Protein AF-A0A3A4QNW7-F1 (afdb_monomer_lite)

Secondary structure (DSSP, 8-state):
-HHHHHHHHHHSTTPPPPPHHHHHHHHHHHHHHHHHHHH-SS--HHHHHHHHHT-SSB--SSSSSPB--BTTB------B--EEEETTTTEEEE-S--B--S---

Foldseek 3Di:
DVVLVVVCCVVPNPDDDDDPVSLVVLQVVVLQVQLDVQLPDPDDPVSSVVSQQPQDQDDPPPSAGGFHHHPVGPPGDQWDWDWDQDVVVRDTDTPDDTDGDPDDD

pLDDT: mean 92.37, std 6.48, range [61.69, 98.38]

Radius of gyration: 16.32 Å; chains: 1; bounding box: 34×38×37 Å

Structure (mmCIF, N/CA/C/O backbone):
data_AF-A0A3A4QNW7-F1
#
_entry.id   AF-A0A3A4QNW7-F1
#
loop_
_atom_site.group_PDB
_atom_site.id
_atom_site.type_symbol
_atom_site.label_atom_id
_atom_site.label_alt_id
_atom_site.label_comp_id
_atom_site.label_asym_id
_atom_site.label_entity_id
_atom_site.label_seq_id
_atom_site.pdbx_PDB_ins_code
_atom_site.Cartn_x
_atom_site.Cartn_y
_atom_site.Cartn_z
_atom_site.occupancy
_atom_site.B_iso_or_equiv
_atom_site.auth_seq_id
_atom_site.auth_comp_id
_atom_site.auth_asym_id
_atom_site.auth_atom_id
_atom_site.pdbx_PDB_model_num
ATOM 1 N N . MET A 1 1 ? -9.960 -3.021 5.239 1.00 80.06 1 MET A N 1
ATOM 2 C CA . MET A 1 1 ? -9.478 -3.675 6.486 1.00 80.06 1 MET A CA 1
ATOM 3 C C . MET A 1 1 ? -10.039 -5.075 6.789 1.00 80.06 1 MET A C 1
ATOM 5 O O . MET A 1 1 ? -9.496 -5.734 7.672 1.00 80.06 1 MET A O 1
ATOM 9 N N . ILE A 1 2 ? -11.100 -5.553 6.124 1.00 86.25 2 ILE A N 1
ATOM 10 C CA . ILE A 1 2 ? -11.817 -6.788 6.518 1.00 86.25 2 ILE A CA 1
ATOM 11 C C . ILE A 1 2 ? -10.901 -8.019 6.547 1.00 86.25 2 ILE A C 1
ATOM 13 O O . ILE A 1 2 ? -10.879 -8.744 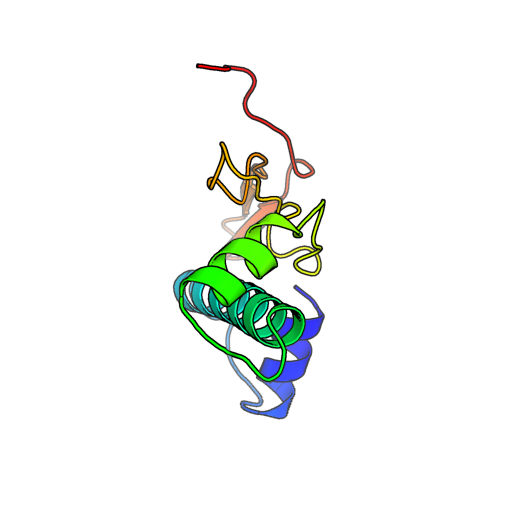7.538 1.00 86.25 2 ILE A O 1
ATOM 17 N N . GLN A 1 3 ? -10.098 -8.219 5.499 1.00 90.00 3 GLN A N 1
ATOM 18 C CA . GLN A 1 3 ? -9.228 -9.391 5.398 1.00 90.00 3 GLN A CA 1
ATOM 19 C C . GLN A 1 3 ? -8.140 -9.420 6.477 1.00 90.00 3 GLN A C 1
ATOM 21 O O . GLN A 1 3 ? -7.881 -10.478 7.043 1.00 90.00 3 GLN A O 1
ATOM 26 N N . MET A 1 4 ? -7.554 -8.260 6.803 1.00 91.25 4 MET A N 1
ATOM 27 C CA . MET A 1 4 ? -6.610 -8.132 7.916 1.00 91.25 4 MET A CA 1
ATOM 28 C C . MET A 1 4 ? -7.261 -8.616 9.208 1.00 91.25 4 MET A C 1
ATOM 30 O O . MET A 1 4 ? -6.758 -9.545 9.820 1.00 91.25 4 MET A O 1
ATOM 34 N N . ARG A 1 5 ? -8.431 -8.066 9.565 1.00 89.38 5 ARG A N 1
ATOM 35 C CA . ARG A 1 5 ? -9.153 -8.451 10.789 1.00 89.38 5 ARG A CA 1
ATOM 36 C C . ARG A 1 5 ? -9.501 -9.941 10.814 1.00 89.38 5 ARG A C 1
ATOM 38 O O . ARG A 1 5 ? -9.291 -10.583 11.834 1.00 89.38 5 ARG A O 1
ATOM 45 N N . LYS A 1 6 ? -9.969 -10.499 9.692 1.00 91.88 6 LYS A N 1
ATOM 46 C CA . LYS A 1 6 ? -10.286 -11.931 9.564 1.00 91.88 6 LYS A CA 1
ATOM 47 C C . LYS A 1 6 ? -9.065 -12.816 9.826 1.00 91.88 6 LYS A C 1
ATOM 49 O O . LYS A 1 6 ? -9.172 -13.819 10.524 1.00 91.88 6 LYS A O 1
ATOM 54 N N . ILE A 1 7 ? -7.913 -12.463 9.257 1.00 93.25 7 ILE A N 1
ATOM 55 C CA . ILE A 1 7 ? -6.668 -13.215 9.450 1.00 93.25 7 ILE A CA 1
ATOM 56 C C . ILE A 1 7 ? -6.150 -13.030 10.879 1.00 93.25 7 ILE A C 1
ATOM 58 O O . ILE A 1 7 ? -5.776 -14.018 11.506 1.00 93.25 7 ILE A O 1
ATOM 62 N N . THR A 1 8 ? -6.179 -11.809 11.420 1.00 92.50 8 THR A N 1
ATOM 63 C CA . THR A 1 8 ? -5.804 -11.549 12.815 1.00 92.50 8 THR A CA 1
ATOM 64 C C . THR A 1 8 ? -6.631 -12.400 13.770 1.00 92.50 8 THR A C 1
ATOM 66 O O . THR A 1 8 ? -6.048 -13.046 14.626 1.00 92.50 8 THR A O 1
ATOM 69 N N . GLU A 1 9 ? -7.952 -12.466 13.596 1.00 92.56 9 GLU A N 1
ATOM 70 C CA . GLU A 1 9 ? -8.821 -13.265 14.467 1.00 92.56 9 GLU A CA 1
ATOM 71 C C . GLU A 1 9 ? -8.525 -14.765 14.356 1.00 92.56 9 GLU A C 1
ATOM 73 O O . GLU A 1 9 ? -8.469 -15.459 15.363 1.00 92.56 9 GLU A O 1
ATOM 78 N N . LYS A 1 10 ? -8.261 -15.268 13.141 1.00 95.25 10 LYS A N 1
ATOM 79 C CA . LYS A 1 10 ? -7.908 -16.679 12.926 1.00 95.25 10 LYS A CA 1
ATOM 80 C C . LYS A 1 10 ? -6.639 -17.087 13.684 1.00 95.25 10 LYS A C 1
ATOM 82 O O . LYS A 1 10 ? -6.593 -18.184 14.230 1.00 95.25 10 LYS A O 1
ATOM 87 N N . TYR A 1 11 ? -5.597 -16.257 13.648 1.00 94.12 11 TYR A N 1
ATOM 88 C CA . TYR A 1 11 ? -4.280 -16.609 14.200 1.00 94.12 11 TYR A CA 1
ATOM 89 C C . TYR A 1 11 ? -4.028 -16.053 15.604 1.00 94.12 11 TYR A C 1
ATOM 91 O O . TYR A 1 11 ? -3.145 -16.539 16.304 1.00 94.12 11 TYR A O 1
ATOM 99 N N . GLN A 1 12 ? -4.785 -15.043 16.024 1.00 91.88 12 GLN A N 1
ATOM 100 C CA . GLN A 1 12 ? -4.708 -14.446 17.351 1.00 91.88 12 GLN A CA 1
ATOM 101 C C . GLN A 1 12 ? -6.119 -14.060 17.843 1.00 91.88 12 GLN A C 1
ATOM 103 O O . GLN A 1 12 ? -6.449 -12.868 17.873 1.00 91.88 12 GLN A O 1
ATOM 108 N N . PRO A 1 13 ? -6.950 -15.049 18.226 1.00 93.44 13 PRO A N 1
ATOM 109 C CA . PRO A 1 13 ? -8.326 -14.812 18.660 1.00 93.44 13 PRO A CA 1
ATOM 110 C C . PRO A 1 13 ? -8.421 -13.853 19.849 1.00 93.44 13 PRO A C 1
ATOM 112 O O . PRO A 1 13 ? -7.525 -13.810 20.698 1.00 93.44 13 PRO A O 1
ATOM 115 N N . GLY A 1 14 ? -9.505 -13.077 19.922 1.00 86.50 14 GLY A N 1
ATOM 116 C CA . GLY A 1 14 ? -9.736 -12.137 21.031 1.00 86.50 14 GLY A CA 1
ATOM 117 C C . GLY A 1 14 ? -8.774 -10.942 21.052 1.00 86.50 14 GLY A C 1
ATOM 118 O O . GLY A 1 14 ? -8.632 -10.247 22.063 1.00 86.50 14 GLY A O 1
ATOM 119 N N . THR A 1 15 ? -8.093 -10.684 19.936 1.00 84.88 15 THR A N 1
ATOM 120 C CA . THR A 1 15 ? -7.187 -9.546 19.802 1.00 84.88 15 THR A CA 1
ATOM 121 C C . THR A 1 15 ? -7.951 -8.225 19.891 1.00 84.88 15 THR A C 1
ATOM 123 O O . THR A 1 15 ? -8.806 -7.917 19.063 1.00 84.88 15 THR A O 1
ATOM 126 N N . LYS A 1 16 ? -7.571 -7.382 20.858 1.00 80.88 16 LYS A N 1
ATOM 127 C CA . LYS A 1 16 ? -8.020 -5.981 20.923 1.00 80.88 16 LYS A CA 1
ATOM 128 C C . LYS A 1 16 ? -7.564 -5.195 19.680 1.00 80.88 16 LYS A C 1
ATOM 130 O O . LYS A 1 16 ? -6.543 -5.560 19.089 1.00 80.88 16 LYS A O 1
ATOM 135 N N . PRO A 1 17 ? -8.250 -4.094 19.304 1.00 75.31 17 PRO A N 1
ATOM 136 C CA . PRO A 1 17 ? -7.825 -3.234 18.202 1.00 75.31 17 PRO A CA 1
ATOM 137 C C . PRO A 1 17 ? -6.328 -2.919 18.276 1.00 75.31 17 PRO A C 1
ATOM 139 O O . PRO A 1 17 ? -5.837 -2.373 19.263 1.00 75.31 17 PRO A O 1
ATOM 142 N N . LYS A 1 18 ? -5.583 -3.330 17.246 1.00 76.12 18 LYS A N 1
ATOM 143 C CA . LYS A 1 18 ? -4.134 -3.141 17.206 1.00 76.12 18 LYS A CA 1
ATOM 144 C C . LYS A 1 18 ? -3.796 -1.685 16.889 1.00 76.12 18 LYS A C 1
ATOM 146 O O . LYS A 1 18 ? -4.512 -1.006 16.155 1.00 76.12 18 LYS A O 1
ATOM 151 N N . ILE A 1 19 ? -2.663 -1.231 17.418 1.00 80.25 19 ILE A N 1
ATOM 152 C CA . ILE A 1 19 ? -2.127 0.108 17.162 1.00 80.25 19 ILE A CA 1
ATOM 153 C C . ILE A 1 19 ? -1.768 0.308 15.682 1.00 80.25 19 ILE A C 1
ATOM 155 O O . ILE A 1 19 ? -1.543 -0.650 14.940 1.00 80.25 19 ILE A O 1
ATOM 159 N N . ARG A 1 20 ? -1.630 1.573 15.272 1.00 83.25 20 ARG A N 1
ATOM 160 C CA . ARG A 1 20 ? -1.303 2.016 13.903 1.00 83.25 20 ARG A CA 1
ATOM 161 C C . ARG A 1 20 ? -0.167 1.235 13.229 1.00 83.25 20 ARG A C 1
ATOM 163 O O . ARG A 1 20 ? -0.257 0.939 12.040 1.00 83.25 20 ARG A O 1
ATOM 170 N N . ASN A 1 21 ? 0.869 0.863 13.981 1.00 89.25 21 ASN A N 1
ATOM 171 C CA . ASN A 1 21 ? 2.034 0.140 13.459 1.00 89.25 21 ASN A CA 1
ATOM 172 C C . ASN A 1 21 ? 1.686 -1.257 12.929 1.00 89.25 21 ASN A C 1
ATOM 174 O O . ASN A 1 21 ? 2.290 -1.704 11.959 1.00 89.25 21 ASN A O 1
ATOM 178 N N . TYR A 1 22 ? 0.685 -1.925 13.509 1.00 91.06 22 TYR A N 1
ATOM 179 C CA . TYR A 1 22 ? 0.224 -3.225 13.018 1.00 91.06 22 TYR A CA 1
ATOM 180 C C . TYR A 1 22 ? -0.359 -3.105 11.608 1.00 91.06 22 TYR A C 1
ATOM 182 O O . TYR A 1 22 ? 0.014 -3.847 10.704 1.00 91.06 22 TYR A O 1
ATOM 190 N N . THR A 1 23 ? -1.228 -2.112 11.407 1.00 90.94 23 THR A N 1
ATOM 191 C CA . THR A 1 23 ? -1.842 -1.824 10.108 1.00 90.94 23 THR A CA 1
ATOM 192 C C . THR A 1 23 ? -0.795 -1.425 9.066 1.00 90.94 23 THR A C 1
ATOM 194 O O . THR A 1 23 ? -0.885 -1.846 7.915 1.00 90.94 23 THR A O 1
ATOM 197 N N . GLN A 1 24 ? 0.223 -0.653 9.461 1.00 92.44 24 GLN A N 1
ATOM 198 C CA . GLN A 1 24 ? 1.333 -0.304 8.573 1.00 92.44 24 GLN A CA 1
ATOM 199 C C . GLN A 1 24 ? 2.145 -1.540 8.171 1.00 92.44 24 GLN A C 1
ATOM 201 O O . GLN A 1 24 ? 2.388 -1.736 6.984 1.00 92.44 24 GLN A O 1
ATOM 206 N N . GLY A 1 25 ? 2.522 -2.383 9.137 1.00 94.50 25 GLY A N 1
ATOM 207 C CA . GLY A 1 25 ? 3.240 -3.629 8.866 1.00 94.50 25 GLY A CA 1
ATOM 208 C C . GLY A 1 25 ? 2.464 -4.533 7.910 1.00 94.50 25 GLY A C 1
ATOM 209 O O . GLY A 1 25 ? 3.024 -5.015 6.933 1.00 94.50 25 GLY A O 1
ATOM 210 N N . TRP A 1 26 ? 1.151 -4.668 8.121 1.00 94.44 26 TRP A N 1
ATOM 211 C CA . TRP A 1 26 ? 0.272 -5.431 7.235 1.00 94.44 26 TRP A CA 1
ATOM 212 C C . TRP A 1 26 ? 0.321 -4.944 5.782 1.00 94.44 26 TRP A C 1
ATOM 214 O O . TRP A 1 26 ? 0.484 -5.751 4.868 1.00 94.44 26 TRP A O 1
ATOM 224 N N . ILE A 1 27 ? 0.186 -3.631 5.555 1.00 94.81 27 ILE A N 1
ATOM 225 C CA . ILE A 1 27 ? 0.222 -3.060 4.201 1.00 94.81 27 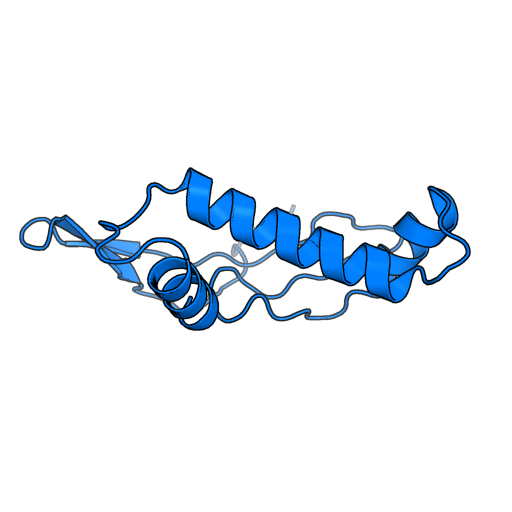ILE A CA 1
ATOM 226 C C . ILE A 1 27 ? 1.598 -3.265 3.563 1.00 94.81 27 ILE A C 1
ATOM 228 O O . ILE A 1 27 ? 1.670 -3.730 2.427 1.00 94.81 27 ILE A O 1
ATOM 232 N N . SER A 1 28 ? 2.682 -2.964 4.283 1.00 95.50 28 SER A N 1
ATOM 233 C CA . SER A 1 28 ? 4.042 -3.128 3.759 1.00 95.50 28 SER A CA 1
ATOM 234 C C . SER A 1 28 ? 4.330 -4.580 3.374 1.00 95.50 28 SER A C 1
ATOM 236 O O . SER A 1 28 ? 4.849 -4.840 2.290 1.00 95.50 28 SER A O 1
ATOM 238 N N . SER A 1 29 ? 3.939 -5.541 4.217 1.00 96.44 29 SER A N 1
ATOM 239 C CA . SER A 1 29 ? 4.093 -6.968 3.923 1.00 96.44 29 SER A CA 1
ATOM 240 C C . SER A 1 29 ? 3.217 -7.425 2.758 1.00 96.44 29 SER A C 1
ATOM 242 O O . SER A 1 29 ? 3.671 -8.231 1.953 1.00 96.44 29 SER A O 1
ATOM 244 N N . MET A 1 30 ? 1.994 -6.902 2.626 1.00 96.25 30 MET A N 1
ATOM 245 C CA . MET A 1 30 ? 1.117 -7.198 1.487 1.00 96.25 30 MET A CA 1
ATOM 246 C C . MET A 1 30 ? 1.735 -6.739 0.162 1.00 96.25 30 MET A C 1
ATOM 248 O O . MET A 1 30 ? 1.761 -7.509 -0.795 1.00 96.25 30 MET A O 1
ATOM 252 N N . ILE A 1 31 ? 2.238 -5.501 0.110 1.00 97.00 31 ILE A N 1
ATOM 253 C CA . ILE A 1 31 ? 2.884 -4.944 -1.086 1.00 97.00 31 ILE A CA 1
ATOM 254 C C . ILE A 1 31 ? 4.144 -5.744 -1.421 1.00 97.00 31 ILE A C 1
ATOM 256 O O . ILE A 1 31 ? 4.336 -6.119 -2.574 1.00 97.00 31 ILE A O 1
ATOM 260 N N . CYS A 1 32 ? 4.961 -6.063 -0.414 1.00 97.31 32 CYS A N 1
ATOM 261 C CA . CYS A 1 32 ? 6.167 -6.867 -0.591 1.00 97.31 32 CYS A CA 1
ATOM 262 C C . CYS A 1 32 ? 5.853 -8.264 -1.139 1.00 97.31 32 CYS A C 1
ATOM 264 O O . CYS A 1 32 ? 6.440 -8.684 -2.133 1.00 97.31 32 CYS A O 1
ATOM 266 N N . ALA A 1 33 ? 4.878 -8.961 -0.552 1.00 97.75 33 ALA A N 1
ATOM 267 C CA . ALA A 1 33 ? 4.472 -10.288 -1.002 1.00 97.75 33 ALA A CA 1
ATOM 268 C C . ALA A 1 33 ? 3.983 -10.280 -2.459 1.00 97.75 33 ALA A C 1
ATOM 270 O O . ALA A 1 33 ? 4.333 -11.172 -3.231 1.00 97.75 33 ALA A O 1
ATOM 271 N N . GLU A 1 34 ? 3.211 -9.266 -2.852 1.00 97.88 34 GLU A N 1
ATOM 272 C CA . GLU A 1 34 ? 2.774 -9.111 -4.239 1.00 97.88 34 GLU A CA 1
ATOM 273 C C . GLU A 1 34 ? 3.947 -8.773 -5.177 1.00 97.88 34 GLU A C 1
ATOM 275 O O . GLU A 1 34 ? 4.019 -9.317 -6.277 1.00 97.88 34 GLU A O 1
ATOM 280 N N . GLY A 1 35 ? 4.897 -7.936 -4.747 1.00 98.00 35 GLY A N 1
ATOM 281 C CA . GLY A 1 35 ? 6.109 -7.625 -5.513 1.00 98.00 35 GLY A CA 1
ATOM 282 C C . GLY A 1 35 ? 6.949 -8.871 -5.784 1.00 98.00 35 GLY A C 1
ATOM 283 O O . GLY A 1 35 ? 7.265 -9.166 -6.934 1.00 98.00 35 GLY A O 1
ATOM 284 N N . LEU A 1 36 ? 7.215 -9.663 -4.741 1.00 98.38 36 LEU A N 1
ATOM 285 C CA . LEU A 1 36 ? 7.920 -10.944 -4.845 1.00 98.38 36 LEU A CA 1
ATOM 286 C C . LEU A 1 36 ? 7.189 -11.921 -5.773 1.00 98.38 36 LEU A C 1
ATOM 288 O O . LEU A 1 36 ? 7.806 -12.561 -6.621 1.00 98.38 36 LEU A O 1
ATOM 292 N N . LYS A 1 37 ? 5.859 -12.009 -5.655 1.00 98.12 37 LYS A N 1
ATOM 293 C CA . LYS A 1 37 ? 5.038 -12.859 -6.525 1.00 98.12 37 LYS A CA 1
ATOM 294 C C . LYS A 1 37 ? 5.169 -12.467 -7.998 1.00 98.12 37 LYS A C 1
ATOM 296 O O . LYS A 1 37 ? 5.232 -13.351 -8.849 1.00 98.12 37 LYS A O 1
ATOM 301 N N . ARG A 1 38 ? 5.196 -11.168 -8.303 1.00 97.81 38 ARG A N 1
ATOM 302 C CA . ARG A 1 38 ? 5.330 -10.652 -9.675 1.00 97.81 38 ARG A CA 1
ATOM 303 C C . ARG A 1 38 ? 6.741 -10.781 -10.237 1.00 97.81 38 ARG A C 1
ATOM 305 O O . ARG A 1 38 ? 6.867 -11.020 -11.431 1.00 97.81 38 ARG A O 1
ATOM 312 N N . ALA A 1 39 ? 7.768 -10.652 -9.397 1.00 98.25 39 ALA A N 1
ATOM 313 C CA . ALA A 1 39 ? 9.163 -10.858 -9.795 1.00 98.25 39 ALA A CA 1
ATOM 314 C C . ALA A 1 39 ? 9.420 -12.303 -10.254 1.00 98.25 39 ALA A C 1
ATOM 316 O O . ALA A 1 39 ? 10.242 -12.551 -11.131 1.00 98.25 39 ALA A O 1
ATOM 317 N N . GLY A 1 40 ? 8.665 -13.262 -9.709 1.00 97.00 40 GLY A N 1
ATOM 318 C CA . GLY A 1 40 ? 8.760 -14.661 -10.102 1.00 97.00 40 GLY A CA 1
ATOM 319 C C . GLY A 1 40 ? 9.976 -15.356 -9.490 1.00 97.00 40 GLY A C 1
ATOM 320 O O . GLY A 1 40 ? 10.443 -14.996 -8.413 1.00 97.00 40 GLY A O 1
ATOM 321 N N . ARG A 1 41 ? 10.445 -16.428 -10.140 1.00 97.06 41 ARG A N 1
ATOM 322 C CA . ARG A 1 41 ? 11.499 -17.303 -9.594 1.00 97.06 41 ARG A CA 1
ATOM 323 C C . ARG A 1 41 ? 12.913 -16.746 -9.739 1.00 97.06 41 ARG A C 1
ATOM 325 O O . ARG A 1 41 ? 13.760 -17.086 -8.921 1.00 97.06 41 ARG A O 1
ATOM 332 N N . ASP A 1 42 ? 13.156 -15.926 -10.756 1.00 95.94 42 ASP A N 1
ATOM 333 C CA . ASP A 1 42 ? 14.438 -15.249 -10.954 1.00 95.94 42 ASP A CA 1
ATOM 334 C C . ASP A 1 42 ? 14.458 -13.947 -10.147 1.00 95.94 42 ASP A C 1
ATOM 336 O O . ASP A 1 42 ? 14.257 -12.847 -10.664 1.00 95.94 42 ASP A O 1
ATOM 340 N N . LEU A 1 43 ? 14.561 -14.096 -8.826 1.00 97.56 43 LEU A N 1
ATOM 341 C CA . LEU A 1 43 ? 14.473 -12.981 -7.895 1.00 97.56 43 LEU A CA 1
ATOM 342 C C . LEU A 1 43 ? 15.841 -12.317 -7.718 1.00 97.56 43 LEU A C 1
ATOM 344 O O . LEU A 1 43 ? 16.723 -12.837 -7.035 1.00 97.56 43 LEU A O 1
ATOM 348 N N . THR A 1 44 ? 15.967 -11.117 -8.268 1.00 97.94 44 THR A N 1
ATOM 349 C CA . THR A 1 44 ? 17.099 -10.207 -8.103 1.00 97.94 44 THR A CA 1
ATOM 350 C C . THR A 1 44 ? 16.572 -8.824 -7.702 1.00 97.94 44 THR A C 1
ATOM 352 O O . THR A 1 44 ? 15.365 -8.570 -7.796 1.00 97.94 44 THR A O 1
ATOM 355 N N . PRO A 1 45 ? 17.432 -7.899 -7.241 1.00 97.69 45 PRO A N 1
ATOM 356 C CA . PRO A 1 45 ? 17.011 -6.522 -6.992 1.00 97.69 45 PRO A CA 1
ATOM 357 C C . PRO A 1 45 ? 16.343 -5.875 -8.215 1.00 97.69 45 PRO A C 1
ATOM 359 O O . PRO A 1 45 ? 15.291 -5.258 -8.070 1.00 97.69 45 PRO A O 1
ATOM 362 N N . ASP A 1 46 ? 16.892 -6.087 -9.414 1.00 97.94 46 ASP A N 1
ATOM 363 C CA . ASP A 1 46 ? 16.377 -5.490 -10.650 1.00 97.94 46 ASP A CA 1
ATOM 364 C C . ASP A 1 46 ? 15.027 -6.087 -11.057 1.00 97.94 46 ASP A C 1
ATOM 366 O O . ASP A 1 46 ? 14.103 -5.348 -11.408 1.00 97.94 46 ASP A O 1
ATOM 370 N N . THR A 1 47 ? 14.862 -7.413 -10.955 1.00 98.25 47 THR A N 1
ATOM 371 C CA . THR A 1 47 ? 13.571 -8.049 -11.265 1.00 98.25 47 THR A CA 1
ATOM 372 C C . THR A 1 47 ? 12.503 -7.682 -10.237 1.00 98.25 47 THR A C 1
ATOM 374 O O . THR A 1 47 ? 11.341 -7.503 -10.605 1.00 98.25 47 THR A O 1
ATOM 377 N N . LEU A 1 48 ? 12.876 -7.472 -8.969 1.00 98.25 48 LEU A N 1
ATOM 378 C CA . LEU A 1 48 ? 11.961 -6.990 -7.935 1.00 98.25 48 LEU A CA 1
ATOM 379 C C . LEU A 1 48 ? 11.550 -5.526 -8.147 1.00 98.25 48 LEU A C 1
ATOM 381 O O . LEU A 1 48 ? 10.368 -5.204 -8.013 1.00 98.25 48 LEU A O 1
ATOM 385 N N . VAL A 1 49 ? 12.485 -4.639 -8.500 1.00 97.75 49 VAL A N 1
ATOM 386 C CA . VAL A 1 49 ? 12.164 -3.243 -8.848 1.00 97.75 49 VAL A CA 1
ATOM 387 C C . VAL A 1 49 ? 11.240 -3.205 -10.062 1.00 97.75 49 VAL A C 1
ATOM 389 O O . VAL A 1 49 ? 10.168 -2.599 -9.990 1.00 97.75 49 VAL A O 1
ATOM 392 N N . GLY A 1 50 ? 11.579 -3.937 -11.127 1.00 98.06 50 GLY A N 1
ATOM 393 C CA . GLY A 1 50 ? 10.729 -4.055 -12.311 1.00 98.06 50 GLY A CA 1
ATOM 394 C C . GLY A 1 50 ? 9.332 -4.584 -11.974 1.00 98.06 50 GLY A C 1
ATOM 395 O O . GLY A 1 50 ? 8.335 -4.065 -12.475 1.00 98.06 50 GLY A O 1
ATOM 396 N N . ALA A 1 51 ? 9.230 -5.552 -11.059 1.00 98.25 51 ALA A N 1
ATOM 397 C CA . ALA A 1 51 ? 7.955 -6.064 -10.570 1.00 98.25 51 ALA A CA 1
ATOM 398 C C . ALA A 1 51 ? 7.138 -5.005 -9.817 1.00 98.25 51 ALA A C 1
ATOM 400 O O . ALA A 1 51 ? 5.930 -4.897 -10.055 1.00 98.25 51 ALA A O 1
ATOM 401 N N . TYR A 1 52 ? 7.759 -4.194 -8.956 1.00 98.31 52 TYR A N 1
ATOM 402 C CA . TYR A 1 52 ? 7.066 -3.090 -8.289 1.00 98.31 52 TYR A CA 1
ATOM 403 C C . TYR A 1 52 ? 6.546 -2.056 -9.287 1.00 98.31 52 TYR A C 1
ATOM 405 O O . TYR A 1 52 ? 5.392 -1.648 -9.175 1.00 98.31 52 TYR A O 1
ATOM 413 N N . GLU A 1 53 ? 7.314 -1.691 -10.312 1.00 98.06 53 GLU A N 1
ATOM 414 C CA . GLU A 1 53 ? 6.892 -0.721 -11.337 1.00 98.06 53 GLU A CA 1
ATOM 415 C C . GLU A 1 53 ? 5.649 -1.160 -12.141 1.00 98.06 53 GLU A C 1
ATOM 417 O O . GLU A 1 53 ? 4.959 -0.323 -12.740 1.00 98.06 53 GLU A O 1
ATOM 422 N N . THR A 1 54 ? 5.303 -2.456 -12.115 1.00 97.38 54 THR A N 1
ATOM 423 C CA . THR A 1 54 ? 4.050 -2.981 -12.693 1.00 97.38 54 THR A CA 1
ATOM 424 C C . THR A 1 54 ? 2.808 -2.695 -11.843 1.00 97.38 54 THR A C 1
ATOM 426 O O . THR A 1 54 ? 1.682 -2.958 -12.278 1.00 97.38 54 THR A O 1
ATOM 429 N N . PHE A 1 55 ? 2.956 -2.198 -10.614 1.00 97.81 55 PHE A N 1
ATOM 430 C CA . PHE A 1 55 ? 1.816 -1.886 -9.758 1.00 97.81 55 PHE A CA 1
ATOM 431 C C . PHE A 1 55 ? 1.044 -0.717 -10.358 1.00 97.81 55 PHE A C 1
ATOM 433 O O . PHE A 1 55 ? 1.537 0.410 -10.424 1.00 97.81 55 PHE A O 1
ATOM 440 N N . LYS A 1 56 ? -0.193 -0.997 -10.770 1.00 96.00 56 LYS A N 1
ATOM 441 C CA . LYS A 1 56 ? -1.171 -0.008 -11.215 1.00 96.00 56 LYS A CA 1
ATOM 442 C C . LYS A 1 56 ? -2.444 -0.205 -10.414 1.00 96.00 56 LYS A C 1
ATOM 444 O O . LYS A 1 56 ? -3.081 -1.251 -10.510 1.00 96.00 56 LYS A O 1
ATOM 449 N N . ASN A 1 57 ? -2.784 0.797 -9.611 1.00 95.50 57 ASN A N 1
ATOM 450 C CA . ASN A 1 57 ? -3.974 0.827 -8.768 1.00 95.50 57 ASN A CA 1
ATOM 451 C C . ASN A 1 57 ? -4.147 -0.435 -7.901 1.00 95.50 57 ASN A C 1
ATOM 453 O O . ASN A 1 57 ? -5.260 -0.929 -7.718 1.00 95.50 57 ASN A O 1
ATOM 457 N N . PHE A 1 58 ? -3.046 -0.979 -7.376 1.00 96.56 58 PHE A N 1
ATOM 458 C CA . PHE A 1 58 ? -3.074 -2.180 -6.550 1.00 96.56 58 PHE A CA 1
ATOM 459 C C . PHE A 1 58 ? -3.898 -1.932 -5.282 1.00 96.56 58 PHE A C 1
ATOM 461 O O . PHE A 1 58 ? -3.612 -1.026 -4.497 1.00 96.56 58 PHE A O 1
ATOM 468 N N . SER A 1 59 ? -4.946 -2.733 -5.091 1.00 94.62 59 SER A N 1
ATOM 469 C CA . SER A 1 59 ? -5.851 -2.597 -3.953 1.00 94.62 59 SER A CA 1
ATOM 470 C C . SER A 1 59 ? -5.218 -3.153 -2.685 1.00 94.62 59 SER A C 1
ATOM 472 O O . SER A 1 59 ? -4.810 -4.309 -2.641 1.00 94.62 59 SER A O 1
ATOM 474 N N . THR A 1 60 ? -5.235 -2.364 -1.613 1.00 93.38 60 THR A N 1
ATOM 475 C CA . THR A 1 60 ? -4.842 -2.823 -0.271 1.00 93.38 60 THR A CA 1
ATOM 476 C C . THR A 1 60 ? -6.036 -3.302 0.558 1.00 93.38 60 THR A C 1
ATOM 478 O O . THR A 1 60 ? -5.935 -3.489 1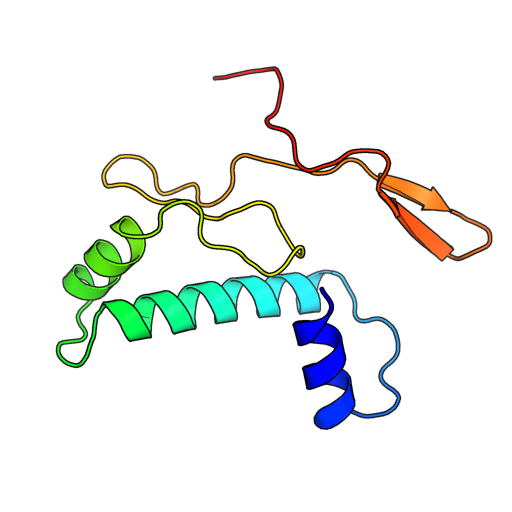.772 1.00 93.38 60 THR A O 1
ATOM 481 N N . GLY A 1 61 ? -7.199 -3.491 -0.078 1.00 90.38 61 GLY A N 1
ATOM 482 C CA . GLY A 1 61 ? -8.422 -3.932 0.587 1.00 90.38 61 GLY A CA 1
ATOM 483 C C . GLY A 1 61 ? -8.982 -2.891 1.555 1.00 90.38 61 GLY A C 1
ATOM 484 O O . GLY A 1 61 ? -9.373 -3.249 2.668 1.00 90.38 61 GLY A O 1
ATOM 485 N N . ASP A 1 62 ? -9.000 -1.617 1.151 1.00 88.00 62 ASP A N 1
ATOM 486 C CA . ASP A 1 62 ? -9.503 -0.474 1.930 1.00 88.00 62 ASP A CA 1
ATOM 487 C C . ASP A 1 62 ? -8.767 -0.279 3.270 1.00 88.00 62 ASP A C 1
ATOM 489 O O . ASP A 1 62 ? -9.372 -0.100 4.328 1.00 88.00 62 ASP A O 1
ATOM 493 N N . ILE A 1 63 ? -7.443 -0.446 3.270 1.00 91.06 63 ILE A N 1
ATOM 494 C CA . ILE A 1 63 ? -6.585 -0.092 4.415 1.00 91.06 63 ILE A CA 1
ATOM 495 C C . ILE A 1 63 ? -5.871 1.234 4.126 1.00 91.06 63 ILE A C 1
ATOM 497 O O . ILE A 1 63 ? -5.810 2.112 4.983 1.00 91.06 63 ILE A O 1
ATOM 501 N N . SER A 1 64 ? -5.402 1.397 2.892 1.00 92.31 64 SER A N 1
ATOM 502 C CA . SER A 1 64 ? -4.898 2.639 2.310 1.00 92.31 64 SER A CA 1
ATOM 503 C C . SER A 1 64 ? -5.617 2.920 0.990 1.00 92.31 64 SER A C 1
ATOM 505 O O . SER A 1 64 ? -6.414 2.104 0.520 1.00 92.31 64 SER A O 1
ATOM 507 N N . GLY A 1 65 ? -5.289 4.053 0.367 1.00 93.38 65 GLY A N 1
ATOM 508 C CA . GLY A 1 65 ? -5.572 4.236 -1.051 1.00 93.38 65 GLY A CA 1
ATOM 509 C C . GLY A 1 65 ? -4.834 3.209 -1.918 1.00 93.38 65 GLY A C 1
ATOM 510 O O . GLY A 1 65 ? -3.947 2.504 -1.414 1.00 93.38 65 GLY A O 1
ATOM 511 N N . PRO A 1 66 ? -5.199 3.113 -3.206 1.00 94.44 66 PRO A N 1
ATOM 512 C CA . PRO A 1 66 ? -4.551 2.196 -4.130 1.00 94.44 66 PRO A CA 1
ATOM 513 C C . PRO A 1 66 ? -3.064 2.532 -4.290 1.00 94.44 66 PRO A C 1
ATOM 515 O O . PRO A 1 66 ? -2.668 3.696 -4.202 1.00 94.44 66 PRO A O 1
ATOM 518 N N . VAL A 1 67 ? -2.256 1.499 -4.525 1.00 96.62 67 VAL A N 1
ATOM 519 C CA . VAL A 1 67 ? -0.802 1.613 -4.662 1.00 96.62 67 VAL A CA 1
ATOM 520 C C . VAL A 1 67 ? -0.401 1.538 -6.129 1.00 96.62 67 VAL A C 1
ATOM 522 O O . VAL A 1 67 ? -0.766 0.595 -6.834 1.00 96.62 67 VAL A O 1
ATOM 525 N N . SER A 1 68 ? 0.372 2.519 -6.577 1.00 96.81 68 SER A N 1
ATOM 526 C CA . SER A 1 68 ? 0.937 2.566 -7.923 1.00 96.81 68 SER A CA 1
ATOM 527 C C . SER A 1 68 ? 2.402 2.967 -7.855 1.00 96.81 68 SER A C 1
ATOM 529 O O . SER A 1 68 ? 2.749 3.902 -7.140 1.00 96.81 68 SER A O 1
ATOM 531 N N . TYR A 1 69 ? 3.238 2.300 -8.643 1.00 97.19 69 TYR A N 1
ATOM 532 C CA . TYR A 1 69 ? 4.632 2.684 -8.852 1.00 97.19 69 TYR A CA 1
ATOM 533 C C . TYR A 1 69 ? 4.896 2.873 -10.348 1.00 97.19 69 TYR A C 1
ATOM 535 O O . TYR A 1 69 ? 4.130 2.418 -11.209 1.00 97.19 69 TYR A O 1
ATOM 543 N N . SER A 1 70 ? 5.971 3.575 -10.677 1.00 96.56 70 SER A N 1
ATOM 544 C CA . SER A 1 70 ? 6.491 3.694 -12.037 1.00 96.56 70 SER A CA 1
ATOM 545 C C . SER A 1 70 ? 7.991 3.965 -12.007 1.00 96.56 70 SER A C 1
ATOM 547 O O . SER A 1 70 ? 8.500 4.381 -10.974 1.00 96.56 70 SER A O 1
ATOM 549 N N . LYS A 1 71 ? 8.654 3.838 -13.160 1.00 96.88 71 LYS A N 1
ATOM 550 C CA . LYS A 1 71 ? 10.088 4.132 -13.338 1.00 96.88 71 LYS A CA 1
ATOM 551 C C . LYS A 1 71 ? 10.543 5.488 -12.805 1.00 96.88 71 LYS A C 1
ATOM 553 O O . LYS A 1 71 ? 11.707 5.666 -12.475 1.00 96.88 71 LYS A O 1
ATOM 558 N N . THR A 1 72 ? 9.644 6.468 -12.789 1.00 96.19 72 THR A N 1
ATOM 559 C CA . THR A 1 72 ? 9.943 7.848 -12.389 1.00 96.19 72 THR A CA 1
ATOM 560 C C . THR A 1 72 ? 9.254 8.250 -11.091 1.00 96.19 72 THR A C 1
ATOM 562 O O . THR A 1 72 ? 9.382 9.391 -10.659 1.00 96.19 72 THR A O 1
ATOM 565 N N . ASP A 1 73 ? 8.517 7.336 -10.456 1.00 94.31 73 ASP A N 1
ATOM 566 C CA . ASP A 1 73 ? 7.769 7.635 -9.246 1.00 94.31 73 ASP A CA 1
ATOM 567 C C . ASP A 1 73 ? 7.579 6.397 -8.368 1.00 94.31 73 ASP A C 1
ATOM 569 O O . ASP A 1 73 ? 6.778 5.501 -8.653 1.00 94.31 73 ASP A O 1
ATOM 573 N N . HIS A 1 74 ? 8.309 6.398 -7.257 1.00 93.88 74 HIS A N 1
ATOM 574 C CA . HIS A 1 74 ? 8.283 5.347 -6.245 1.00 93.88 74 HIS A CA 1
ATOM 575 C C . HIS A 1 74 ? 7.419 5.722 -5.029 1.00 93.88 74 HIS A C 1
ATOM 577 O O . HIS A 1 74 ? 7.405 5.007 -4.022 1.00 93.88 74 HIS A O 1
ATOM 583 N N . LYS A 1 75 ? 6.652 6.821 -5.097 1.00 92.88 75 LYS A N 1
ATOM 584 C CA . LYS A 1 75 ? 5.675 7.185 -4.068 1.00 92.88 75 LYS A CA 1
ATOM 585 C C . LYS A 1 75 ? 4.392 6.381 -4.276 1.00 92.88 75 LYS A C 1
ATOM 587 O O . LYS A 1 75 ? 3.447 6.827 -4.918 1.00 92.88 75 LYS A O 1
ATOM 592 N N . GLY A 1 76 ? 4.350 5.205 -3.651 1.00 90.69 76 GLY A N 1
ATOM 593 C CA . GLY A 1 76 ? 3.277 4.225 -3.842 1.00 90.69 76 GLY A CA 1
ATOM 594 C C . GLY A 1 76 ? 1.855 4.759 -3.648 1.00 90.69 76 GLY A C 1
ATOM 595 O O . GLY A 1 76 ? 0.946 4.341 -4.354 1.00 90.69 76 GLY A O 1
ATOM 596 N N . GLY A 1 77 ? 1.647 5.683 -2.703 1.00 90.62 77 GLY A N 1
ATOM 597 C CA . GLY A 1 77 ? 0.336 6.258 -2.400 1.00 90.62 77 GLY A CA 1
ATOM 598 C C . GLY A 1 77 ? 0.305 7.779 -2.542 1.00 90.62 77 GLY A C 1
ATOM 599 O O . GLY A 1 77 ? 1.137 8.485 -1.971 1.00 90.62 77 GLY A O 1
ATOM 600 N N . ARG A 1 78 ? -0.710 8.289 -3.250 1.00 90.12 78 ARG A N 1
ATOM 601 C CA . ARG A 1 78 ? -0.993 9.734 -3.381 1.00 90.12 78 ARG A CA 1
ATOM 602 C C . ARG A 1 78 ? -2.226 10.207 -2.625 1.00 90.12 78 ARG A C 1
ATOM 604 O O . ARG A 1 78 ? -2.393 11.401 -2.409 1.00 90.12 78 ARG A O 1
ATOM 611 N N . THR A 1 79 ? -3.090 9.287 -2.215 1.00 93.19 79 THR A N 1
ATOM 612 C CA . THR A 1 79 ? -4.386 9.629 -1.631 1.00 93.19 79 THR A CA 1
ATOM 613 C C . THR A 1 79 ? -4.420 9.398 -0.129 1.00 93.19 79 THR A C 1
ATOM 615 O O . THR A 1 79 ? -3.934 8.375 0.354 1.00 93.19 79 THR A O 1
ATOM 618 N N . ASN A 1 80 ? -5.104 10.279 0.591 1.00 92.06 80 ASN A N 1
ATOM 619 C CA . ASN A 1 80 ? -5.335 10.186 2.026 1.00 92.06 80 ASN A CA 1
ATOM 620 C C . ASN A 1 80 ? -6.830 10.219 2.337 1.00 92.06 80 ASN A C 1
ATOM 622 O O . ASN A 1 80 ? -7.649 10.625 1.514 1.00 92.06 80 ASN A O 1
ATOM 626 N N . ARG A 1 81 ? -7.186 9.780 3.542 1.00 92.19 81 ARG A N 1
ATOM 627 C CA . ARG A 1 81 ? -8.542 9.877 4.079 1.00 92.19 81 ARG A CA 1
ATOM 628 C C . ARG A 1 81 ? -8.513 10.769 5.311 1.00 92.19 81 ARG A C 1
ATOM 630 O O . ARG A 1 81 ? -7.612 10.625 6.134 1.00 92.19 81 ARG A O 1
ATOM 637 N N . LEU A 1 82 ? -9.483 11.667 5.432 1.00 93.12 82 LEU A N 1
ATOM 638 C CA . LEU A 1 82 ? -9.638 12.488 6.625 1.00 93.12 82 LEU A CA 1
ATOM 639 C C . LEU A 1 82 ? -10.508 11.760 7.643 1.00 93.12 82 LEU A C 1
ATOM 641 O O . LEU A 1 82 ? -11.488 11.094 7.289 1.00 93.12 82 LEU A O 1
ATOM 645 N N . TYR A 1 83 ? -10.143 11.909 8.909 1.00 93.69 83 TYR A N 1
ATOM 646 C CA . TYR A 1 83 ? -10.827 11.280 10.025 1.00 93.69 83 TYR A CA 1
ATOM 647 C C . TYR A 1 83 ? -11.228 12.330 11.051 1.00 93.69 83 TYR A C 1
ATOM 649 O O . TYR A 1 83 ? -10.472 13.258 11.335 1.00 93.69 83 TYR A O 1
ATOM 657 N N . LYS A 1 84 ? -12.410 12.140 11.628 1.00 96.38 84 LYS A N 1
ATOM 658 C CA . LYS A 1 84 ? -12.851 12.813 12.846 1.00 96.38 84 LYS A CA 1
ATOM 659 C C . LYS A 1 84 ? -12.663 11.856 14.019 1.00 96.38 84 LYS A C 1
ATOM 661 O O . LYS A 1 84 ? -12.944 10.665 13.896 1.00 96.38 84 LYS A O 1
ATOM 666 N N . THR A 1 85 ? -12.217 12.374 15.154 1.00 95.56 85 THR A N 1
ATOM 667 C CA . THR A 1 85 ? -12.173 11.607 16.403 1.00 95.56 85 THR A CA 1
ATOM 668 C C . THR A 1 85 ? -13.574 11.509 17.009 1.00 95.56 85 THR A C 1
ATOM 670 O O . THR A 1 85 ? -14.268 12.519 17.138 1.00 95.56 85 THR A O 1
ATOM 673 N N . ASP A 1 86 ? -13.978 10.303 17.391 1.00 94.69 86 ASP A N 1
ATOM 674 C CA . ASP A 1 86 ? -15.128 10.030 18.254 1.00 94.69 86 ASP A CA 1
ATOM 675 C C . ASP A 1 86 ? -14.585 9.705 19.652 1.00 94.69 86 ASP A C 1
ATOM 677 O O . ASP A 1 86 ? -13.945 8.670 19.858 1.00 94.69 86 ASP A O 1
ATOM 681 N N . ILE A 1 87 ? -14.763 10.647 20.582 1.00 94.44 87 ILE A N 1
ATOM 682 C CA . ILE A 1 87 ? -14.186 10.581 21.932 1.00 94.44 87 ILE A CA 1
ATOM 683 C C . ILE A 1 87 ? -14.906 9.524 22.771 1.00 94.44 87 ILE A C 1
ATOM 685 O O . ILE A 1 87 ? -14.245 8.746 23.454 1.00 94.44 87 ILE A O 1
ATOM 689 N N . GLU A 1 88 ? -16.235 9.457 22.677 1.00 94.56 88 GLU A N 1
ATOM 690 C CA . GLU A 1 88 ? -17.056 8.509 23.437 1.00 94.56 88 GLU A CA 1
ATOM 691 C C . GLU A 1 88 ? -16.722 7.066 23.057 1.00 94.56 88 GLU A C 1
ATOM 693 O O . GLU A 1 88 ? -16.556 6.208 23.922 1.00 94.56 88 GLU A O 1
ATOM 698 N N . LYS A 1 89 ? -16.551 6.801 21.757 1.00 88.75 89 LYS A N 1
ATOM 699 C CA . LYS A 1 89 ? -16.193 5.468 21.247 1.00 88.75 89 LYS A CA 1
ATOM 700 C C . LYS A 1 89 ? -14.688 5.221 21.190 1.00 88.75 89 LYS A C 1
ATOM 702 O O . LYS A 1 89 ? -14.275 4.150 20.745 1.00 88.75 89 LYS A O 1
ATOM 707 N N . GLN A 1 90 ? -13.879 6.206 21.583 1.00 88.94 90 GLN A N 1
ATOM 708 C CA . GLN A 1 90 ? -12.415 6.172 21.535 1.00 88.94 90 GLN A CA 1
ATOM 709 C C . GLN A 1 90 ? -11.883 5.683 20.177 1.00 88.94 90 GLN A C 1
ATOM 711 O O . GLN A 1 90 ? -11.024 4.801 20.093 1.00 88.94 90 GLN A O 1
ATOM 716 N N . THR A 1 91 ? -12.432 6.220 19.086 1.00 87.06 91 THR A N 1
ATOM 717 C CA . THR A 1 91 ? -12.133 5.747 17.730 1.00 87.06 91 THR A CA 1
ATOM 718 C C . THR A 1 91 ? -12.042 6.880 16.711 1.00 87.06 91 THR A C 1
ATOM 720 O O . THR A 1 91 ? -12.347 8.035 16.997 1.00 87.06 91 THR A O 1
ATOM 723 N N . PHE A 1 92 ? -11.613 6.543 15.496 1.00 89.62 92 PHE A N 1
ATOM 724 C CA . PHE A 1 92 ? -11.563 7.458 14.359 1.00 89.62 92 PHE A CA 1
ATOM 725 C C . PHE A 1 92 ? -12.640 7.085 13.345 1.00 89.62 92 PHE A C 1
ATOM 727 O O . PHE A 1 92 ? -12.687 5.951 12.864 1.00 89.62 92 PHE A O 1
ATOM 734 N N . ILE A 1 93 ? -13.471 8.056 12.977 1.00 92.19 93 ILE A N 1
ATOM 735 C CA . ILE A 1 93 ? -14.519 7.900 11.970 1.00 92.19 93 ILE A CA 1
ATOM 736 C C . ILE A 1 93 ? -14.053 8.574 10.677 1.00 92.19 93 ILE A C 1
ATOM 738 O O . ILE A 1 93 ? -13.713 9.761 10.700 1.00 92.19 93 ILE A O 1
ATOM 742 N N . PRO A 1 94 ? -14.014 7.856 9.542 1.00 92.25 94 PRO A N 1
ATOM 743 C CA . PRO A 1 94 ? -13.699 8.473 8.263 1.00 92.25 94 PRO A CA 1
ATOM 744 C C . PRO A 1 94 ? -14.785 9.481 7.875 1.00 92.25 94 PRO A C 1
ATOM 746 O O . PRO A 1 94 ? -15.965 9.145 7.869 1.00 92.25 94 PRO A O 1
ATOM 749 N N . ILE A 1 95 ? -14.385 10.699 7.511 1.00 96.00 95 ILE A N 1
ATOM 750 C CA . ILE A 1 95 ? -15.304 11.756 7.043 1.00 96.00 95 ILE A CA 1
ATOM 751 C C . ILE A 1 95 ? -15.193 12.013 5.534 1.00 96.00 95 ILE A C 1
ATOM 753 O O . ILE A 1 95 ? -15.939 12.807 4.969 1.00 96.00 95 ILE A O 1
ATOM 757 N N . THR A 1 96 ? -14.266 11.329 4.862 1.00 94.94 96 THR A N 1
ATOM 758 C CA . THR A 1 96 ? -14.098 11.360 3.406 1.00 94.94 96 THR A CA 1
ATOM 759 C C . THR A 1 96 ? -13.813 9.958 2.866 1.00 94.94 96 THR A C 1
ATOM 761 O O . THR A 1 96 ? -13.455 9.049 3.613 1.00 94.94 96 THR A O 1
ATOM 764 N N . GLY A 1 97 ? -13.894 9.793 1.542 1.00 93.25 97 GLY A N 1
ATOM 765 C CA . GLY A 1 97 ? -13.159 8.737 0.837 1.00 93.25 97 GLY A CA 1
ATOM 766 C C . GLY A 1 97 ? -11.659 9.054 0.732 1.00 93.25 97 GLY A C 1
ATOM 767 O O . GLY A 1 97 ? -11.186 10.046 1.295 1.00 93.25 97 GLY A O 1
ATOM 768 N N . PHE A 1 98 ? -10.911 8.223 0.001 1.00 93.62 98 PHE A N 1
ATOM 769 C CA . PHE A 1 98 ? -9.525 8.536 -0.368 1.00 93.62 98 PHE A CA 1
ATOM 770 C C . PHE A 1 98 ? -9.489 9.677 -1.391 1.00 93.62 98 PHE A C 1
ATOM 772 O O . PHE A 1 98 ? -10.219 9.639 -2.379 1.00 93.62 98 PHE A O 1
ATOM 779 N N . ARG A 1 9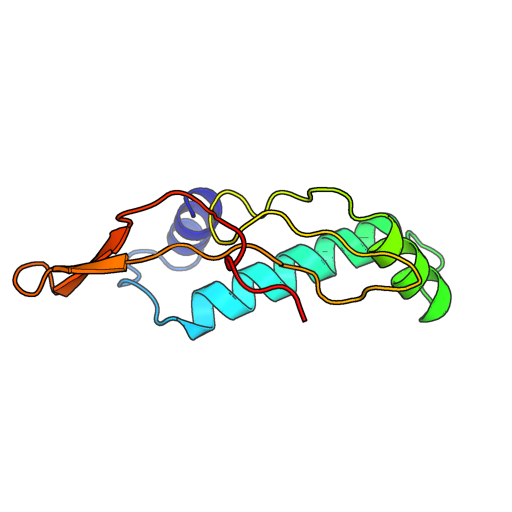9 ? -8.664 10.696 -1.142 1.00 92.88 99 ARG A N 1
ATOM 780 C CA . ARG A 1 99 ? -8.523 11.893 -1.983 1.00 92.88 99 ARG A CA 1
ATOM 781 C C . ARG A 1 99 ? -7.059 12.296 -2.089 1.00 92.88 99 ARG A C 1
ATOM 783 O O . ARG A 1 99 ? -6.316 12.142 -1.120 1.00 92.88 99 ARG A O 1
ATOM 790 N N . GLU A 1 100 ? -6.644 12.806 -3.240 1.00 91.19 100 GLU A N 1
ATOM 791 C CA . GLU A 1 100 ? -5.338 13.459 -3.360 1.00 91.19 100 GLU A CA 1
ATOM 792 C C . GLU A 1 100 ? -5.346 14.810 -2.621 1.00 91.19 100 GLU A C 1
ATOM 794 O O . GLU A 1 100 ? -6.399 15.453 -2.539 1.00 91.19 100 GLU A O 1
ATOM 799 N N . PRO A 1 101 ? -4.204 15.252 -2.066 1.00 86.25 101 PRO A N 1
ATOM 800 C CA . PRO A 1 101 ? -4.035 16.629 -1.618 1.00 86.25 101 PRO A CA 1
ATOM 801 C C . PRO A 1 101 ? -4.315 17.622 -2.753 1.00 86.25 101 PRO A C 1
ATOM 803 O O . PRO A 1 101 ? -3.982 17.364 -3.906 1.00 86.25 101 PRO A O 1
ATOM 806 N N . ALA 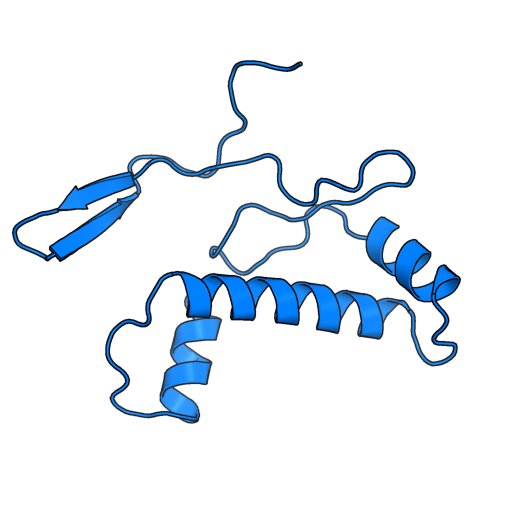A 1 102 ? -4.915 18.767 -2.418 1.00 81.06 102 ALA A N 1
ATOM 807 C CA . ALA A 1 102 ? -5.224 19.816 -3.393 1.00 81.06 102 ALA A CA 1
ATOM 808 C C . ALA A 1 102 ? -3.967 20.525 -3.929 1.00 81.06 102 ALA A C 1
ATOM 810 O O . ALA A 1 102 ? -3.979 21.046 -5.040 1.00 81.06 102 ALA A O 1
ATOM 811 N N . PHE A 1 103 ? -2.887 20.528 -3.147 1.00 76.75 103 PH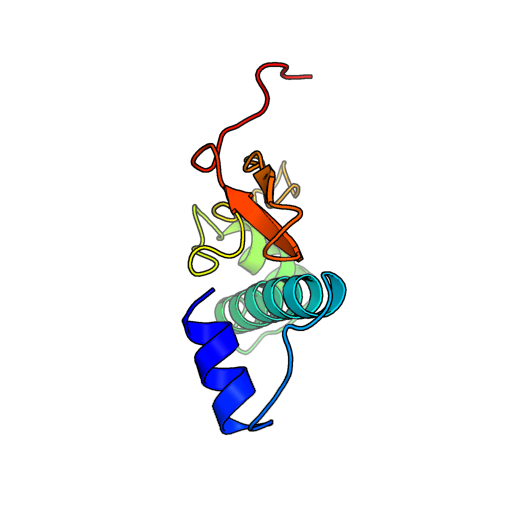E A N 1
ATOM 812 C CA . PHE A 1 103 ? -1.602 21.079 -3.552 1.00 76.75 103 PHE A CA 1
ATOM 813 C C . PHE A 1 103 ? -0.791 19.995 -4.259 1.00 76.75 103 PHE A C 1
ATOM 815 O O . PHE A 1 103 ? -0.644 18.882 -3.745 1.00 76.75 103 PHE A O 1
ATOM 822 N N . ARG A 1 104 ? -0.300 20.329 -5.450 1.00 65.94 104 ARG A N 1
ATOM 823 C CA . ARG A 1 104 ? 0.685 19.547 -6.191 1.00 65.94 104 ARG A CA 1
ATOM 824 C C . ARG A 1 104 ? 1.970 20.364 -6.169 1.00 65.94 104 ARG A C 1
ATOM 826 O O . ARG A 1 104 ? 1.918 21.534 -6.541 1.00 65.94 104 ARG A O 1
ATOM 833 N N . ASP A 1 105 ? 3.038 19.764 -5.656 1.00 61.69 105 ASP A N 1
ATOM 834 C CA . ASP A 1 105 ? 4.397 20.295 -5.799 1.00 61.69 105 ASP A CA 1
ATOM 835 C C . ASP A 1 105 ? 4.800 20.304 -7.283 1.00 61.69 105 ASP A C 1
ATOM 837 O O . ASP A 1 105 ? 4.367 19.371 -8.010 1.00 61.69 105 ASP A O 1
#

Sequence (105 aa):
MIQMRKITEKYQPGTKPKIRNYTQGWISSMICAEGLKRAGRDLTPDTLVGAYETFKNFSTGDISGPVSYSKTDHKGGRTNRLYKTDIEKQTFIPITGFREPAFRD